Protein AF-A0A0F9EEP3-F1 (afdb_monomer_lite)

Secondary structure (DSSP, 8-state):
--HHHHHHHHHHHHHHHHSSEE-HHHHHHHHHHHT----HHHHHHHHTTTTEEGGGS-HHHHHHHHHHHHHTTGGGT---HHHHHHHHHTTSS------TTHHHHTT--

Organism: NCBI:txid412755

pLDDT: mean 80.34, std 18.1, range [34.03, 97.19]

Radius of gyration: 13.5 Å; chains: 1; bounding box: 30×32×35 Å

Structure (mmCIF, N/CA/C/O backbone):
data_AF-A0A0F9EEP3-F1
#
_entry.id   AF-A0A0F9EEP3-F1
#
loop_
_atom_site.group_PDB
_atom_site.id
_atom_site.type_symbol
_atom_site.label_atom_id
_atom_site.label_alt_id
_atom_site.label_comp_id
_atom_site.label_asym_id
_atom_site.label_entity_id
_atom_site.label_seq_id
_atom_site.pdbx_PDB_ins_code
_atom_site.Cartn_x
_atom_site.Cartn_y
_atom_site.Cartn_z
_atom_site.occupancy
_atom_site.B_iso_or_equiv
_atom_site.auth_seq_id
_atom_site.auth_comp_id
_atom_site.auth_asym_id
_atom_site.auth_atom_id
_atom_site.pdbx_PDB_model_num
ATOM 1 N N . MET A 1 1 ? -9.752 0.072 15.764 1.00 76.44 1 MET A N 1
ATOM 2 C CA . MET A 1 1 ? -8.517 -0.690 15.511 1.00 76.44 1 MET A CA 1
ATOM 3 C C . MET A 1 1 ? -7.552 -0.392 16.643 1.00 76.44 1 MET A C 1
ATOM 5 O O . MET A 1 1 ? -7.419 0.780 16.989 1.00 76.44 1 MET A O 1
ATOM 9 N N . ASP A 1 2 ? -6.963 -1.410 17.264 1.00 86.31 2 ASP A N 1
ATOM 10 C CA . ASP A 1 2 ? -5.991 -1.194 18.340 1.00 86.31 2 ASP A CA 1
ATOM 11 C C . ASP A 1 2 ? -4.587 -0.855 17.787 1.00 86.31 2 ASP A C 1
ATOM 13 O O . ASP A 1 2 ? -4.398 -0.610 16.592 1.00 86.31 2 ASP A O 1
ATOM 17 N N . GLU A 1 3 ? -3.591 -0.716 18.661 1.00 85.94 3 GLU A N 1
ATOM 18 C CA . GLU A 1 3 ? -2.214 -0.429 18.239 1.00 85.94 3 GLU A CA 1
ATOM 19 C C . GLU A 1 3 ? -1.553 -1.605 17.502 1.00 85.94 3 GLU A C 1
ATOM 21 O O . GLU A 1 3 ? -0.759 -1.386 16.585 1.00 85.94 3 GLU A O 1
ATOM 26 N N . ILE A 1 4 ? -1.891 -2.844 17.858 1.00 89.56 4 ILE A N 1
ATOM 27 C CA . ILE A 1 4 ? -1.292 -4.040 17.262 1.00 89.56 4 ILE A CA 1
ATOM 28 C C . ILE A 1 4 ? -1.796 -4.224 15.839 1.00 89.56 4 ILE A C 1
ATOM 30 O O . ILE A 1 4 ? -0.979 -4.360 14.929 1.00 89.56 4 ILE A O 1
ATOM 34 N N . ASP A 1 5 ? -3.106 -4.142 15.625 1.00 87.44 5 ASP A N 1
ATOM 35 C CA . ASP A 1 5 ? -3.710 -4.199 14.295 1.00 87.44 5 ASP A CA 1
ATOM 36 C C . ASP A 1 5 ? -3.094 -3.148 13.360 1.00 87.44 5 ASP A C 1
ATOM 38 O O . ASP A 1 5 ? -2.790 -3.438 12.198 1.00 87.44 5 ASP A O 1
ATOM 42 N N . ARG A 1 6 ? -2.830 -1.940 13.891 1.00 85.50 6 ARG A N 1
ATOM 43 C CA . ARG A 1 6 ? -2.170 -0.868 13.138 1.00 85.50 6 ARG A CA 1
ATOM 44 C C . ARG A 1 6 ? -0.785 -1.266 12.649 1.00 85.50 6 ARG A C 1
ATOM 46 O O . ARG A 1 6 ? -0.491 -1.170 11.457 1.00 85.50 6 ARG A O 1
ATOM 53 N N . ARG A 1 7 ? 0.044 -1.764 13.565 1.00 87.50 7 ARG A N 1
ATOM 54 C CA . ARG A 1 7 ? 1.417 -2.195 13.275 1.00 87.50 7 ARG A CA 1
ATOM 55 C C . ARG A 1 7 ? 1.464 -3.416 12.361 1.00 87.50 7 ARG A C 1
ATOM 57 O O . ARG A 1 7 ? 2.372 -3.518 11.536 1.00 87.50 7 ARG A O 1
ATOM 64 N N . VAL A 1 8 ? 0.501 -4.331 12.485 1.00 91.25 8 VAL A N 1
ATOM 65 C CA . VAL A 1 8 ? 0.374 -5.510 11.617 1.00 91.25 8 VAL A CA 1
ATOM 66 C C . VAL A 1 8 ? 0.083 -5.082 10.183 1.00 91.25 8 VAL A C 1
ATOM 68 O O . VAL A 1 8 ? 0.805 -5.491 9.275 1.00 91.25 8 VAL A O 1
ATOM 71 N N . ALA A 1 9 ? -0.912 -4.221 9.972 1.00 89.88 9 ALA A N 1
ATOM 72 C CA . ALA A 1 9 ? -1.252 -3.732 8.639 1.00 89.88 9 ALA A CA 1
ATOM 73 C C . ALA A 1 9 ? -0.109 -2.923 8.005 1.00 89.88 9 ALA A C 1
ATOM 75 O O . ALA A 1 9 ? 0.251 -3.172 6.856 1.00 89.88 9 ALA A O 1
ATOM 76 N N . GLN A 1 10 ? 0.528 -2.030 8.767 1.00 88.19 10 GLN A N 1
ATOM 77 C CA . GLN A 1 10 ? 1.722 -1.294 8.337 1.00 88.19 10 GLN A CA 1
ATOM 78 C C . GLN A 1 10 ? 2.865 -2.222 7.905 1.00 88.19 10 GLN A C 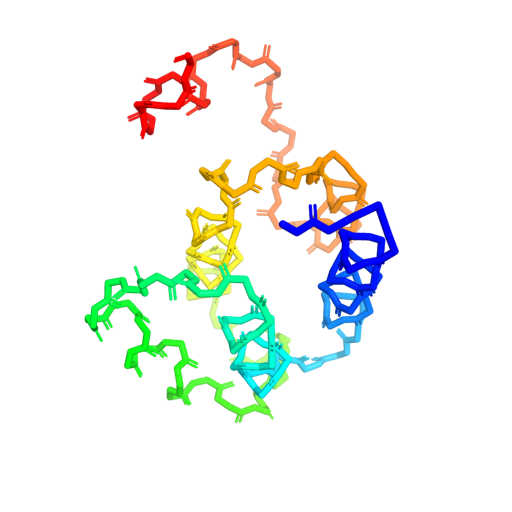1
ATOM 80 O O . GLN A 1 10 ? 3.466 -2.035 6.847 1.00 88.19 10 GLN A O 1
ATOM 85 N N . THR A 1 11 ? 3.150 -3.248 8.711 1.00 91.19 11 THR A N 1
ATOM 86 C CA . THR A 1 11 ? 4.194 -4.240 8.418 1.00 91.19 11 THR A CA 1
ATOM 87 C C . THR A 1 11 ? 3.862 -5.030 7.155 1.00 91.19 11 THR A C 1
ATOM 89 O O . THR A 1 11 ? 4.732 -5.232 6.311 1.00 91.19 11 THR A O 1
ATOM 92 N N . ALA A 1 12 ? 2.601 -5.435 6.992 1.00 93.44 12 ALA A N 1
ATOM 93 C CA . ALA A 1 12 ? 2.142 -6.179 5.826 1.00 93.44 12 ALA A CA 1
ATOM 94 C C . ALA A 1 12 ? 2.200 -5.340 4.535 1.00 93.44 12 ALA A C 1
ATOM 96 O O . ALA A 1 12 ? 2.647 -5.843 3.504 1.00 93.44 12 ALA A O 1
ATOM 97 N N . LEU A 1 13 ? 1.808 -4.060 4.587 1.00 91.00 13 LEU A N 1
ATOM 98 C CA . LEU A 1 13 ? 1.940 -3.133 3.454 1.00 91.00 13 LEU A CA 1
ATOM 99 C C . LEU A 1 13 ? 3.401 -2.915 3.077 1.00 91.00 13 LEU A C 1
ATOM 101 O O . LEU A 1 13 ? 3.744 -2.984 1.897 1.00 91.00 13 LEU A O 1
ATOM 105 N N . LYS A 1 14 ? 4.262 -2.688 4.074 1.00 89.81 14 LYS A N 1
ATOM 106 C CA . LYS A 1 14 ? 5.697 -2.520 3.859 1.00 89.81 14 LYS A CA 1
ATOM 107 C C . LYS A 1 14 ? 6.305 -3.749 3.174 1.00 89.81 14 LYS A C 1
ATOM 109 O O . LYS A 1 14 ? 6.909 -3.598 2.119 1.00 89.81 14 LYS A O 1
ATOM 114 N N . ASP A 1 15 ? 6.078 -4.951 3.706 1.00 92.50 15 ASP A N 1
ATOM 115 C CA . ASP A 1 15 ? 6.572 -6.208 3.117 1.00 92.50 15 ASP A CA 1
ATOM 116 C C . ASP A 1 15 ? 6.046 -6.422 1.686 1.00 92.50 15 ASP A C 1
ATOM 118 O O . ASP A 1 15 ? 6.811 -6.774 0.788 1.00 92.50 15 ASP A O 1
ATOM 122 N N . MET A 1 16 ? 4.760 -6.151 1.432 1.00 93.62 16 MET A N 1
ATOM 123 C CA . MET A 1 16 ? 4.186 -6.237 0.084 1.00 93.62 16 MET A CA 1
ATOM 124 C C . MET A 1 16 ? 4.910 -5.316 -0.903 1.00 93.62 16 MET A C 1
ATOM 126 O O . MET A 1 16 ? 5.199 -5.726 -2.029 1.00 93.62 16 MET A O 1
ATOM 130 N N . PHE A 1 17 ? 5.200 -4.082 -0.494 1.00 90.69 17 PHE A N 1
ATOM 131 C CA . PHE A 1 17 ? 5.906 -3.140 -1.346 1.00 90.69 17 PHE A CA 1
ATOM 132 C C . PHE A 1 17 ? 7.390 -3.453 -1.475 1.00 90.69 17 PHE A C 1
ATOM 134 O O . PHE A 1 17 ? 7.929 -3.220 -2.544 1.00 90.69 17 PHE A O 1
ATOM 141 N N . GLU A 1 18 ? 8.061 -4.009 -0.469 1.00 89.38 18 GLU A N 1
ATOM 142 C CA . GLU A 1 18 ? 9.477 -4.394 -0.567 1.00 89.38 18 GLU A CA 1
ATOM 143 C C . GLU A 1 18 ? 9.688 -5.580 -1.518 1.00 89.38 18 GLU A C 1
ATOM 145 O O . GLU A 1 18 ? 10.656 -5.598 -2.291 1.00 89.38 18 GLU A O 1
ATOM 150 N N . ARG A 1 19 ? 8.744 -6.530 -1.527 1.00 92.00 19 ARG A N 1
ATOM 151 C CA . ARG A 1 19 ? 8.763 -7.713 -2.395 1.00 92.00 19 ARG A CA 1
ATOM 152 C C . ARG A 1 19 ? 8.747 -7.374 -3.884 1.00 92.00 19 ARG A C 1
ATOM 154 O O . ARG A 1 19 ? 8.534 -6.246 -4.319 1.00 92.00 19 ARG A O 1
ATOM 161 N N . SER A 1 20 ? 8.994 -8.398 -4.696 1.00 92.94 20 SER A N 1
ATOM 162 C CA . SER A 1 20 ? 9.061 -8.295 -6.156 1.00 92.94 20 SER A CA 1
ATOM 163 C C . SER A 1 20 ? 7.699 -8.234 -6.854 1.00 92.94 20 SER A C 1
ATOM 165 O O . SER A 1 20 ? 7.650 -7.822 -8.010 1.00 92.94 20 SER A O 1
ATOM 167 N N . HIS A 1 21 ? 6.609 -8.607 -6.176 1.00 94.69 21 HIS A N 1
ATOM 168 C CA . HIS A 1 21 ? 5.267 -8.690 -6.756 1.00 94.69 21 HIS A CA 1
ATOM 169 C C . HIS A 1 21 ? 4.255 -7.891 -5.940 1.00 94.69 21 HIS A C 1
ATOM 171 O O . HIS A 1 21 ? 4.309 -7.891 -4.710 1.00 94.69 21 HIS A O 1
ATOM 177 N N . PHE A 1 22 ? 3.291 -7.287 -6.630 1.00 95.38 22 PHE A N 1
ATOM 178 C CA . PHE A 1 22 ? 2.095 -6.749 -6.000 1.00 95.38 22 PHE A CA 1
ATOM 179 C C . PHE A 1 22 ? 1.162 -7.882 -5.579 1.00 95.38 22 PHE A C 1
ATOM 181 O O . PHE A 1 22 ? 0.896 -8.797 -6.359 1.00 95.38 22 PHE A O 1
ATOM 188 N N . ASN A 1 23 ? 0.625 -7.817 -4.360 1.00 94.75 23 ASN A N 1
ATOM 189 C CA . ASN A 1 23 ? -0.287 -8.833 -3.853 1.00 94.75 23 ASN A CA 1
ATOM 190 C C . ASN A 1 23 ? -1.539 -8.208 -3.229 1.00 94.75 23 ASN A C 1
ATOM 192 O O . ASN A 1 23 ? -1.564 -7.888 -2.042 1.00 94.75 23 ASN A O 1
ATOM 196 N N . ILE A 1 24 ? -2.612 -8.119 -4.020 1.00 95.94 24 ILE A N 1
ATOM 197 C CA . ILE A 1 24 ? -3.923 -7.642 -3.557 1.00 95.94 24 ILE A CA 1
ATOM 198 C C . ILE A 1 24 ? -4.451 -8.416 -2.337 1.00 95.94 24 ILE A C 1
ATOM 200 O O . ILE A 1 24 ? -5.150 -7.830 -1.519 1.00 95.94 24 ILE A O 1
ATOM 204 N N . CYS A 1 25 ? -4.068 -9.682 -2.122 1.00 96.88 25 CYS A N 1
ATOM 205 C CA . CYS A 1 25 ? -4.530 -10.422 -0.944 1.00 96.88 25 CYS A CA 1
ATOM 206 C C . CYS A 1 25 ? -4.045 -9.800 0.373 1.00 96.88 25 CYS A C 1
ATOM 208 O O . CYS A 1 25 ? -4.722 -9.937 1.391 1.00 96.88 25 CYS A O 1
ATOM 210 N N . THR A 1 26 ? -2.908 -9.094 0.370 1.00 96.06 26 THR A N 1
ATOM 211 C CA . THR A 1 26 ? -2.474 -8.301 1.528 1.00 96.06 26 THR A CA 1
ATOM 212 C C . THR A 1 26 ? -3.464 -7.171 1.803 1.00 96.06 26 THR A C 1
ATOM 214 O O . THR A 1 26 ? -3.896 -6.992 2.941 1.00 96.06 26 THR A O 1
ATOM 217 N N . ILE A 1 27 ? -3.883 -6.455 0.757 1.00 94.94 27 ILE A N 1
ATOM 218 C CA . ILE A 1 27 ? -4.890 -5.393 0.851 1.00 94.94 27 ILE A CA 1
ATOM 219 C C . ILE A 1 27 ? -6.229 -5.959 1.333 1.00 94.94 27 ILE A C 1
ATOM 221 O O . ILE A 1 27 ? -6.817 -5.393 2.248 1.00 94.94 27 ILE A O 1
ATOM 225 N N . ASP A 1 28 ? -6.676 -7.099 0.798 1.00 95.62 28 ASP A N 1
ATOM 226 C CA . ASP A 1 28 ? -7.928 -7.748 1.211 1.00 95.62 28 ASP A CA 1
ATOM 227 C C . ASP A 1 28 ? -7.952 -8.044 2.713 1.00 95.62 28 ASP A C 1
ATOM 229 O O . ASP A 1 28 ? -8.963 -7.830 3.385 1.00 95.62 28 ASP A O 1
ATOM 233 N N . LYS A 1 29 ? -6.828 -8.517 3.263 1.00 95.56 29 LYS A N 1
ATOM 234 C CA . LYS A 1 29 ? -6.713 -8.806 4.696 1.00 95.56 29 LYS A CA 1
ATOM 235 C C . LYS A 1 29 ? -6.762 -7.544 5.541 1.00 95.56 29 LYS A C 1
ATOM 237 O O . LYS A 1 29 ? -7.457 -7.527 6.553 1.00 95.56 29 LYS A O 1
ATOM 242 N N . ILE A 1 30 ? -6.098 -6.480 5.106 1.00 93.00 30 ILE A N 1
ATOM 243 C CA . ILE A 1 30 ? -6.123 -5.204 5.822 1.00 93.00 30 ILE A CA 1
ATOM 244 C C . ILE A 1 30 ? -7.513 -4.566 5.740 1.00 93.00 30 ILE A C 1
ATOM 246 O O . ILE A 1 30 ? -8.010 -4.075 6.750 1.00 93.00 30 ILE A O 1
ATOM 250 N N . ILE A 1 31 ? -8.189 -4.626 4.590 1.00 92.50 31 ILE A N 1
ATOM 251 C CA . ILE A 1 31 ? -9.589 -4.202 4.438 1.00 92.50 31 ILE A CA 1
ATOM 252 C C . ILE A 1 31 ? -10.482 -4.950 5.438 1.00 92.50 31 ILE A C 1
ATOM 254 O O . ILE A 1 31 ? -11.248 -4.319 6.163 1.00 92.50 31 ILE A O 1
ATOM 258 N N . GLN A 1 32 ? -10.347 -6.278 5.531 1.00 92.00 32 GLN A N 1
ATOM 259 C CA . GLN A 1 32 ? -11.113 -7.101 6.477 1.00 92.00 32 GLN A CA 1
ATOM 260 C C . GLN A 1 32 ? -10.858 -6.709 7.938 1.00 92.00 32 GLN A C 1
ATOM 262 O O . GLN A 1 32 ? -11.799 -6.662 8.725 1.00 92.00 32 GLN A O 1
ATOM 267 N N . MET A 1 33 ? -9.606 -6.415 8.298 1.00 90.38 33 MET A N 1
ATOM 268 C CA . MET A 1 33 ? -9.232 -6.000 9.656 1.00 90.38 33 MET A CA 1
ATOM 269 C C . MET A 1 33 ? -9.715 -4.585 10.000 1.00 90.38 33 MET A C 1
ATOM 271 O O . MET A 1 33 ? -10.145 -4.325 11.119 1.00 90.38 33 MET A O 1
ATOM 275 N N . THR A 1 34 ? -9.628 -3.659 9.046 1.00 85.12 34 THR A N 1
ATOM 276 C CA . THR A 1 34 ? -9.905 -2.230 9.266 1.00 85.12 34 THR A CA 1
ATOM 277 C C . THR A 1 34 ? -11.370 -1.864 9.074 1.00 85.12 34 THR A C 1
ATOM 279 O O . THR A 1 34 ? -11.807 -0.830 9.574 1.00 85.12 34 THR A O 1
ATOM 282 N N . GLY A 1 35 ? -12.127 -2.678 8.334 1.00 86.44 35 GLY A N 1
ATOM 283 C CA . GLY A 1 35 ? -13.462 -2.318 7.863 1.00 86.44 35 GLY A CA 1
ATOM 284 C C . GLY A 1 35 ? -13.453 -1.202 6.812 1.00 86.44 35 GLY A C 1
ATOM 285 O O . GLY A 1 35 ? -14.499 -0.601 6.570 1.00 86.44 35 GLY A O 1
ATOM 286 N N . CYS A 1 36 ? -12.297 -0.899 6.204 1.00 85.44 36 CYS A N 1
ATOM 287 C CA . CYS A 1 36 ? -12.200 0.087 5.131 1.00 85.44 36 CYS A CA 1
ATOM 288 C C . CYS A 1 36 ? -13.096 -0.321 3.952 1.00 85.44 36 CYS A C 1
ATOM 290 O O . CYS A 1 36 ? -13.124 -1.483 3.551 1.00 85.44 36 CYS A O 1
ATOM 292 N N . ILE A 1 37 ? -13.830 0.634 3.385 1.00 87.00 37 ILE A N 1
ATOM 293 C CA . ILE A 1 37 ? -14.670 0.401 2.211 1.00 87.00 37 ILE A CA 1
ATOM 294 C C . ILE A 1 37 ? -13.933 0.982 1.001 1.00 87.00 37 ILE A C 1
ATOM 296 O O . ILE A 1 37 ? -13.900 2.206 0.855 1.00 87.00 37 ILE A O 1
ATOM 300 N N . PRO A 1 38 ? -13.323 0.147 0.139 1.00 88.56 38 PRO A N 1
ATOM 301 C CA . PRO A 1 38 ? -12.621 0.645 -1.031 1.00 88.56 38 PRO A CA 1
ATOM 302 C C . PRO A 1 38 ? -13.595 1.215 -2.067 1.00 88.56 38 PRO A C 1
ATOM 304 O O . PRO A 1 38 ? -14.718 0.726 -2.225 1.00 88.56 38 PRO A O 1
ATOM 307 N N . ASP A 1 39 ? -13.121 2.169 -2.871 1.00 91.44 39 ASP A N 1
ATOM 308 C CA . ASP A 1 39 ? -13.780 2.459 -4.142 1.00 91.44 39 ASP A CA 1
ATOM 309 C C . ASP A 1 39 ? -13.774 1.203 -5.028 1.00 91.44 39 ASP A C 1
ATOM 311 O O . ASP A 1 39 ? -12.731 0.593 -5.283 1.00 91.44 39 ASP A O 1
ATOM 315 N N . LYS A 1 40 ? -14.955 0.822 -5.523 1.00 91.94 40 LYS A N 1
ATOM 316 C CA . LYS A 1 40 ? -15.151 -0.430 -6.263 1.00 91.94 40 LYS A CA 1
ATOM 317 C C . LYS A 1 40 ? -14.347 -0.464 -7.561 1.00 91.94 40 LYS A C 1
ATOM 319 O O . LYS A 1 40 ? -13.857 -1.524 -7.949 1.00 91.94 40 LYS A O 1
ATOM 324 N N . GLN A 1 41 ? -14.230 0.666 -8.256 1.00 94.44 41 GLN A N 1
ATOM 325 C CA . GLN A 1 41 ? -13.546 0.709 -9.545 1.00 94.44 41 GLN A CA 1
ATOM 326 C C . GLN A 1 41 ? -12.036 0.543 -9.364 1.00 94.44 41 GLN A C 1
ATOM 328 O O . GLN A 1 41 ? -11.418 -0.276 -10.047 1.00 94.44 41 GLN A O 1
ATOM 333 N N . ASN A 1 42 ? -11.454 1.280 -8.423 1.00 92.94 42 ASN A N 1
ATOM 334 C CA . ASN A 1 42 ? -10.042 1.183 -8.084 1.00 92.94 42 ASN A CA 1
ATOM 335 C C . ASN A 1 42 ? -9.691 -0.188 -7.507 1.00 92.94 42 ASN A C 1
ATOM 337 O O . ASN A 1 42 ? -8.710 -0.787 -7.941 1.00 92.94 42 ASN A O 1
ATOM 341 N N . TYR A 1 43 ? -10.529 -0.738 -6.625 1.00 94.31 43 TYR A N 1
ATOM 342 C CA . TYR A 1 43 ? -10.339 -2.089 -6.104 1.00 94.31 43 TYR A CA 1
ATOM 343 C C . TYR A 1 43 ? -10.319 -3.145 -7.211 1.00 94.31 43 TYR A C 1
ATOM 345 O O . TYR A 1 43 ? -9.408 -3.966 -7.255 1.00 94.31 43 TYR A O 1
ATOM 353 N N . ASN A 1 44 ? -11.267 -3.101 -8.151 1.00 96.00 44 ASN A N 1
ATOM 354 C CA . ASN A 1 44 ? -11.301 -4.051 -9.266 1.00 96.00 44 ASN A CA 1
ATOM 355 C C . ASN A 1 44 ? -10.040 -3.967 -10.137 1.00 96.00 44 ASN A C 1
ATOM 357 O O . ASN A 1 44 ? -9.517 -4.993 -10.569 1.00 96.00 44 ASN A O 1
ATOM 361 N N . ARG A 1 45 ? -9.536 -2.752 -10.384 1.00 97.19 45 ARG A N 1
ATOM 362 C CA . ARG A 1 45 ? -8.284 -2.548 -11.125 1.00 97.19 45 ARG A CA 1
ATOM 363 C C . ARG A 1 45 ? -7.079 -3.101 -10.361 1.00 97.19 45 ARG A C 1
ATOM 365 O O . ARG A 1 45 ? -6.268 -3.793 -10.961 1.00 97.19 45 ARG A O 1
ATOM 372 N N . LEU A 1 46 ? -6.982 -2.853 -9.052 1.00 96.31 46 LEU A N 1
ATOM 373 C CA . LEU A 1 46 ? -5.922 -3.431 -8.220 1.00 96.31 46 LEU A CA 1
ATOM 374 C C . LEU A 1 46 ? -6.025 -4.965 -8.182 1.00 96.31 46 LEU A C 1
ATOM 376 O O . LEU A 1 46 ? -5.021 -5.657 -8.301 1.00 96.31 46 LEU A O 1
ATOM 380 N N . SER A 1 47 ? -7.235 -5.515 -8.086 1.00 96.25 47 SER A N 1
ATOM 381 C CA . SER A 1 47 ? -7.474 -6.962 -8.102 1.00 96.25 47 SER A CA 1
ATOM 382 C C . SER A 1 47 ? -6.966 -7.627 -9.386 1.00 96.25 47 SER A C 1
ATOM 384 O O . SER A 1 47 ? -6.378 -8.706 -9.330 1.00 96.25 47 SER A O 1
ATOM 386 N N . ALA A 1 48 ? -7.078 -6.947 -10.531 1.00 96.75 48 ALA A N 1
ATOM 387 C CA . ALA A 1 48 ? -6.520 -7.424 -11.797 1.00 96.75 48 ALA A CA 1
ATOM 388 C C . ALA A 1 48 ? -4.980 -7.511 -11.805 1.00 96.75 48 ALA A C 1
ATOM 390 O O . ALA A 1 48 ? -4.415 -8.216 -12.637 1.00 96.75 48 ALA A O 1
ATOM 391 N N . LEU A 1 49 ? -4.297 -6.837 -10.874 1.00 96.38 49 LEU A N 1
ATOM 392 C CA . LEU A 1 49 ? -2.842 -6.885 -10.707 1.00 96.38 49 LEU A CA 1
ATOM 393 C C . LEU A 1 49 ? -2.386 -7.986 -9.730 1.00 96.38 49 LEU A C 1
ATOM 395 O O . LEU A 1 49 ? -1.235 -7.979 -9.290 1.00 96.38 49 LEU A O 1
ATOM 399 N N . HIS A 1 50 ? -3.261 -8.933 -9.371 1.00 95.75 50 HIS A N 1
ATOM 400 C CA . HIS A 1 50 ? -2.943 -10.012 -8.435 1.00 95.75 50 HIS A CA 1
ATOM 401 C C . HIS A 1 50 ? -1.653 -10.759 -8.814 1.00 95.75 50 HIS A C 1
ATOM 403 O O . HIS A 1 50 ? -1.568 -11.395 -9.863 1.00 95.75 50 HIS A O 1
ATOM 409 N N . CYS A 1 51 ? -0.671 -10.723 -7.909 1.00 94.81 51 CYS A N 1
ATOM 410 C CA . CYS A 1 51 ? 0.605 -11.425 -8.031 1.00 94.81 51 CYS A CA 1
ATOM 411 C C . CYS A 1 51 ? 1.414 -11.037 -9.284 1.00 94.81 51 CYS A C 1
ATOM 413 O O . CYS A 1 51 ? 2.161 -11.848 -9.829 1.00 94.81 51 CYS A O 1
ATOM 415 N N . ILE A 1 52 ? 1.287 -9.794 -9.755 1.00 96.19 52 ILE A N 1
ATOM 416 C CA . ILE A 1 52 ? 2.075 -9.285 -10.882 1.00 96.19 52 ILE A CA 1
ATOM 417 C C . ILE A 1 52 ? 3.401 -8.711 -10.382 1.00 96.19 52 ILE A C 1
ATOM 419 O O . ILE A 1 52 ? 3.450 -7.962 -9.405 1.00 96.19 52 ILE A O 1
ATOM 423 N N . HIS A 1 53 ? 4.493 -9.055 -11.066 1.00 95.56 53 HIS A N 1
ATOM 424 C CA . HIS A 1 53 ? 5.823 -8.552 -10.744 1.00 95.56 53 HIS A CA 1
ATOM 425 C C . HIS A 1 53 ? 5.897 -7.039 -11.005 1.00 95.56 53 HIS A C 1
ATOM 427 O O . HIS A 1 53 ? 5.485 -6.560 -12.058 1.00 95.56 53 HIS A O 1
ATOM 433 N N . TRP A 1 54 ? 6.492 -6.258 -10.102 1.00 92.44 54 TRP A N 1
ATOM 434 C CA . TRP A 1 54 ? 6.568 -4.801 -10.265 1.00 92.44 54 TRP A CA 1
ATOM 435 C C . TRP A 1 54 ? 7.234 -4.400 -11.585 1.00 92.44 54 TRP A C 1
ATOM 437 O O . TRP A 1 54 ? 6.684 -3.604 -12.337 1.00 92.44 54 TRP A O 1
ATOM 447 N N . ASN A 1 55 ? 8.371 -5.019 -11.914 1.00 92.00 55 ASN A N 1
ATOM 448 C CA . ASN A 1 55 ? 9.102 -4.792 -13.168 1.00 92.00 55 ASN A CA 1
ATOM 449 C C . ASN A 1 55 ? 8.318 -5.080 -14.459 1.00 92.00 55 ASN A C 1
ATOM 451 O O . ASN A 1 55 ? 8.717 -4.560 -15.496 1.00 92.00 55 ASN A O 1
ATOM 455 N N . THR A 1 56 ? 7.243 -5.877 -14.426 1.00 95.12 56 THR A N 1
ATOM 456 C CA . THR A 1 56 ? 6.412 -6.120 -15.619 1.00 95.12 56 THR A CA 1
ATOM 457 C C . THR A 1 56 ? 5.328 -5.063 -15.802 1.00 95.12 56 THR A C 1
ATOM 459 O O . THR A 1 56 ? 4.723 -4.999 -16.864 1.00 95.12 56 THR A O 1
ATOM 462 N N . MET A 1 57 ? 5.066 -4.240 -14.782 1.00 94.12 57 MET A N 1
ATOM 463 C CA . MET A 1 57 ? 4.139 -3.116 -14.886 1.00 94.12 57 MET A CA 1
ATOM 464 C C . MET A 1 57 ? 4.816 -1.935 -15.581 1.00 94.12 57 MET A C 1
ATOM 466 O O . MET A 1 57 ? 5.948 -1.575 -15.225 1.00 94.12 57 MET A O 1
ATOM 470 N N . GLU A 1 58 ? 4.096 -1.304 -16.510 1.00 94.94 58 GLU A N 1
ATOM 471 C CA . GLU A 1 58 ? 4.453 0.006 -17.061 1.00 94.94 58 GLU A CA 1
ATOM 472 C C . GLU A 1 58 ? 4.584 1.045 -15.931 1.00 94.94 58 GLU A C 1
ATOM 474 O O . GLU A 1 58 ? 3.994 0.891 -14.856 1.00 94.94 58 GLU A O 1
ATOM 479 N N . LYS A 1 59 ? 5.425 2.072 -16.132 1.00 89.56 59 LYS A N 1
ATOM 480 C CA . LYS A 1 59 ? 5.796 3.034 -15.073 1.00 89.56 59 LYS A CA 1
ATOM 481 C C . LYS A 1 59 ? 4.562 3.708 -14.464 1.00 89.56 59 LYS A C 1
ATOM 483 O O . LYS A 1 59 ? 4.487 3.843 -13.246 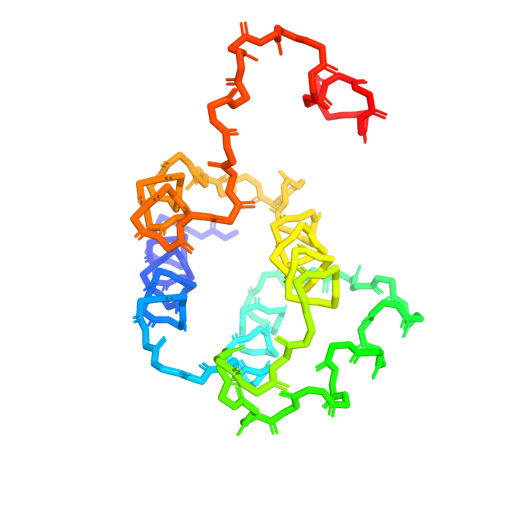1.00 89.56 59 LYS A O 1
ATOM 488 N N . ASP A 1 60 ? 3.607 4.090 -15.301 1.00 91.38 60 ASP A N 1
ATOM 489 C CA . ASP A 1 60 ? 2.356 4.744 -14.922 1.00 91.38 60 ASP A CA 1
ATOM 490 C C . ASP A 1 60 ? 1.398 3.803 -14.174 1.00 91.38 60 ASP A C 1
ATOM 492 O O . ASP A 1 60 ? 0.894 4.173 -13.117 1.00 91.38 60 ASP A O 1
ATOM 496 N N . VAL A 1 61 ? 1.204 2.564 -14.644 1.00 94.00 61 VAL A N 1
ATOM 497 C CA . VAL A 1 61 ? 0.390 1.541 -13.958 1.00 94.00 61 VAL A CA 1
ATOM 498 C C . VAL A 1 61 ? 0.966 1.241 -12.584 1.00 94.00 61 VAL A C 1
ATOM 500 O O . VAL A 1 61 ? 0.236 1.146 -11.597 1.00 94.00 61 VAL A O 1
ATOM 503 N N . ARG A 1 62 ? 2.291 1.110 -12.519 1.00 93.38 62 ARG A N 1
ATOM 504 C CA . ARG A 1 62 ? 3.011 0.885 -11.275 1.00 93.38 62 ARG A CA 1
ATOM 505 C C . ARG A 1 62 ? 2.766 2.042 -10.313 1.00 93.38 62 ARG A C 1
ATOM 507 O O . ARG A 1 62 ? 2.289 1.801 -9.210 1.00 93.38 62 ARG A O 1
ATOM 514 N N . GLN A 1 63 ? 3.032 3.276 -10.738 1.00 89.00 63 GLN A N 1
ATOM 515 C CA . GLN A 1 63 ? 2.817 4.474 -9.926 1.00 89.00 63 GLN A CA 1
ATOM 516 C C . GLN A 1 63 ? 1.365 4.582 -9.435 1.00 89.00 63 GLN A C 1
ATOM 518 O O . GLN A 1 63 ? 1.135 4.709 -8.233 1.00 89.00 63 GLN A O 1
ATOM 523 N N . TRP A 1 64 ? 0.390 4.423 -10.333 1.00 93.75 64 TRP A N 1
ATOM 524 C CA . TRP A 1 64 ? -1.033 4.422 -9.993 1.00 93.75 64 TRP A CA 1
ATOM 525 C C . TRP A 1 64 ? -1.382 3.343 -8.956 1.00 93.75 64 TRP A C 1
ATOM 527 O O . TRP A 1 64 ? -2.145 3.608 -8.026 1.00 93.75 64 TRP A O 1
ATOM 537 N N . CYS A 1 65 ? -0.816 2.137 -9.075 1.00 93.75 65 CYS A N 1
ATOM 538 C CA . CYS A 1 65 ? -1.030 1.043 -8.126 1.00 93.75 65 CYS A CA 1
ATOM 539 C C . CYS A 1 65 ? -0.543 1.413 -6.716 1.00 93.75 65 CYS A C 1
ATOM 541 O O . CYS A 1 65 ? -1.241 1.144 -5.734 1.00 93.75 65 CYS A O 1
ATOM 543 N N . PHE A 1 66 ? 0.631 2.044 -6.611 1.00 90.19 66 PHE A N 1
ATOM 544 C CA . PHE A 1 66 ? 1.169 2.529 -5.339 1.00 90.19 66 PHE A CA 1
ATOM 545 C C . PHE A 1 66 ? 0.274 3.614 -4.740 1.00 90.19 66 PHE A C 1
ATOM 547 O O . PHE A 1 66 ? -0.229 3.437 -3.633 1.00 90.19 66 PHE A O 1
ATOM 554 N N . GLU A 1 67 ? 0.008 4.685 -5.488 1.00 87.19 67 GLU A N 1
ATOM 555 C CA . GLU A 1 67 ? -0.816 5.812 -5.032 1.00 87.19 67 GLU A CA 1
ATOM 556 C C . GLU A 1 67 ? -2.211 5.355 -4.595 1.00 87.19 67 GLU A C 1
ATOM 558 O O . GLU A 1 67 ? -2.682 5.705 -3.516 1.00 87.19 67 GLU A O 1
ATOM 563 N N . THR A 1 68 ? -2.856 4.500 -5.389 1.00 91.38 68 THR A N 1
ATOM 564 C CA . THR A 1 68 ? -4.193 3.978 -5.080 1.00 91.38 68 THR A CA 1
ATOM 565 C C . THR A 1 68 ? -4.189 3.124 -3.815 1.00 91.38 68 THR A C 1
ATOM 567 O O . THR A 1 68 ? -5.124 3.204 -3.021 1.00 91.38 68 THR A O 1
ATOM 570 N N . THR A 1 69 ? -3.138 2.329 -3.599 1.00 91.06 69 THR A N 1
ATOM 571 C CA . THR A 1 69 ? -2.996 1.519 -2.381 1.00 91.06 69 THR A CA 1
ATOM 572 C C . THR A 1 69 ? -2.800 2.395 -1.144 1.00 91.06 69 THR A C 1
ATOM 574 O O . THR A 1 69 ? -3.406 2.123 -0.115 1.00 91.06 69 THR A O 1
ATOM 577 N N . ILE A 1 70 ? -1.989 3.451 -1.230 1.00 86.12 70 ILE A N 1
ATOM 578 C CA . ILE A 1 70 ? -1.777 4.401 -0.127 1.00 86.12 70 ILE A CA 1
ATOM 579 C C . ILE A 1 70 ? -3.073 5.156 0.186 1.00 86.12 70 ILE A C 1
ATOM 581 O O . ILE A 1 70 ? -3.528 5.157 1.329 1.00 86.12 70 ILE A O 1
ATOM 585 N N . ASN A 1 71 ? -3.732 5.700 -0.839 1.00 85.69 71 ASN A N 1
ATOM 586 C CA . ASN A 1 71 ? -4.974 6.466 -0.697 1.00 85.69 71 ASN A CA 1
ATOM 587 C C . ASN A 1 71 ? -6.126 5.639 -0.114 1.00 85.69 71 ASN A C 1
ATOM 589 O O . ASN A 1 71 ? -7.007 6.185 0.548 1.00 85.69 71 ASN A O 1
ATOM 593 N N . LEU A 1 72 ? -6.122 4.320 -0.328 1.00 87.12 72 LEU A N 1
ATOM 594 C CA . LEU A 1 72 ? -7.099 3.417 0.278 1.00 87.12 72 LEU A CA 1
ATOM 595 C C . LEU A 1 72 ? -7.051 3.445 1.817 1.00 87.12 72 LEU A C 1
ATOM 597 O O . LEU A 1 72 ? -8.047 3.171 2.485 1.00 87.12 72 LEU A O 1
ATOM 601 N N . PHE A 1 73 ? -5.889 3.769 2.374 1.00 84.00 73 PHE A N 1
ATOM 602 C CA . PHE A 1 73 ? -5.577 3.638 3.789 1.00 84.00 73 PHE A CA 1
ATOM 603 C C . PHE A 1 73 ? -5.311 4.979 4.486 1.00 84.00 73 PHE A C 1
ATOM 605 O O . PHE A 1 73 ? -5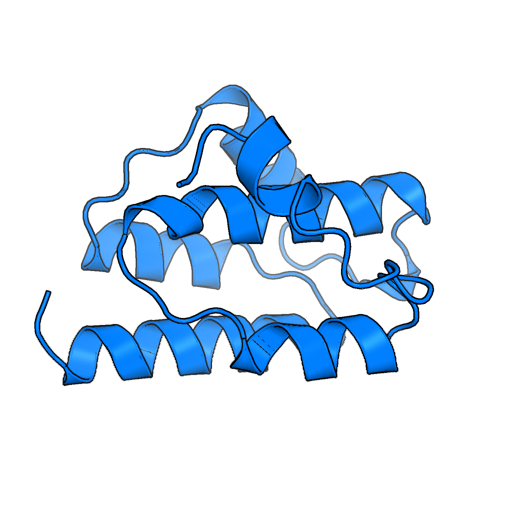.263 5.022 5.715 1.00 84.00 73 PHE A O 1
ATOM 612 N N . ASP A 1 74 ? -5.232 6.078 3.742 1.00 77.38 74 ASP A N 1
ATOM 613 C CA . ASP A 1 74 ? -4.878 7.404 4.261 1.00 77.38 74 ASP A CA 1
ATOM 614 C C . ASP A 1 74 ? -5.880 7.915 5.329 1.00 77.38 74 ASP A C 1
ATOM 616 O O . ASP A 1 74 ? -5.503 8.423 6.381 1.00 77.38 74 ASP A O 1
ATOM 620 N N . ASN A 1 75 ? -7.176 7.609 5.181 1.00 69.06 75 ASN A N 1
ATOM 621 C CA . ASN A 1 75 ? -8.212 7.974 6.167 1.00 69.06 75 ASN A CA 1
ATOM 622 C C . ASN A 1 75 ? -8.369 6.993 7.344 1.00 69.06 75 ASN A C 1
ATOM 624 O O . ASN A 1 75 ? -9.256 7.160 8.181 1.00 69.06 75 ASN A O 1
ATOM 628 N N . THR A 1 76 ? -7.552 5.941 7.415 1.00 70.19 76 THR A N 1
ATOM 629 C CA . THR A 1 76 ? -7.679 4.911 8.466 1.00 70.19 76 THR A CA 1
ATOM 630 C C . THR A 1 76 ? -6.731 5.136 9.650 1.00 70.19 76 THR A C 1
ATOM 632 O O . THR A 1 76 ? -6.727 4.352 10.602 1.00 70.19 76 THR A O 1
ATOM 635 N N . GLY A 1 77 ? -5.965 6.236 9.628 1.00 65.50 77 GLY A N 1
ATOM 636 C CA . GLY A 1 77 ? -5.028 6.605 10.691 1.00 65.50 77 GLY A CA 1
ATOM 637 C C . GLY A 1 77 ? -3.754 5.757 10.706 1.00 65.50 77 GLY A C 1
ATOM 638 O O . GLY A 1 77 ? -3.115 5.636 11.756 1.00 65.50 77 GLY A O 1
ATOM 639 N N . PHE A 1 78 ? -3.403 5.137 9.574 1.00 72.06 78 PHE A N 1
ATOM 640 C CA . PHE A 1 78 ? -2.085 4.539 9.395 1.00 72.06 78 PHE A CA 1
ATOM 641 C C . PHE A 1 78 ? -1.056 5.632 9.153 1.00 72.06 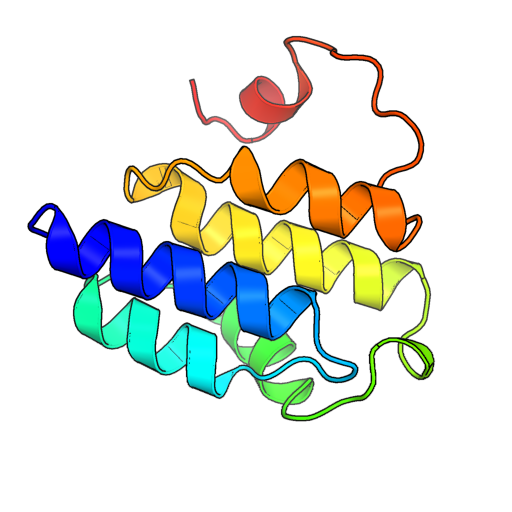78 PHE A C 1
ATOM 643 O O . PHE A 1 78 ? -1.223 6.469 8.273 1.00 72.06 78 PHE A O 1
ATOM 650 N N .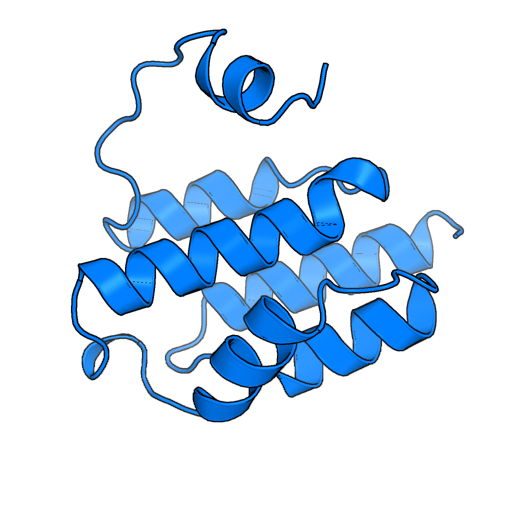 ASP A 1 79 ? 0.042 5.574 9.896 1.00 68.81 79 ASP A N 1
ATOM 651 C CA . ASP A 1 79 ? 1.234 6.322 9.532 1.00 68.81 79 ASP A CA 1
ATOM 652 C C . ASP A 1 79 ? 1.920 5.589 8.369 1.00 68.81 79 ASP A C 1
ATOM 654 O O . ASP A 1 79 ? 2.438 4.478 8.530 1.00 68.81 79 ASP A O 1
ATOM 658 N N . LEU A 1 80 ? 1.841 6.175 7.176 1.00 68.62 80 LEU A N 1
ATOM 659 C CA . LEU A 1 80 ? 2.425 5.628 5.953 1.00 68.62 80 LEU A CA 1
ATOM 660 C C . LEU A 1 80 ? 3.808 6.235 5.661 1.00 68.62 80 LEU A C 1
ATOM 662 O O . LEU A 1 80 ? 4.411 5.883 4.645 1.00 68.62 80 LEU A O 1
ATOM 666 N N . GLU A 1 81 ? 4.372 7.069 6.551 1.00 72.50 81 GLU A N 1
ATOM 667 C CA . GLU A 1 81 ? 5.721 7.634 6.376 1.00 72.50 81 GLU A CA 1
ATOM 668 C C . GLU A 1 81 ? 6.782 6.541 6.220 1.00 72.50 81 GLU A C 1
ATOM 670 O O . GLU A 1 81 ? 7.710 6.666 5.420 1.00 72.50 81 GLU A O 1
ATOM 675 N N . MET A 1 82 ? 6.598 5.414 6.910 1.00 70.94 82 MET A N 1
ATOM 676 C CA . MET A 1 82 ? 7.473 4.245 6.805 1.00 70.94 82 MET A CA 1
ATOM 677 C C . MET A 1 82 ? 7.509 3.609 5.406 1.00 70.94 82 MET A C 1
ATOM 679 O O . MET A 1 82 ? 8.451 2.880 5.093 1.00 70.94 82 MET A O 1
ATOM 683 N N . ILE A 1 83 ? 6.505 3.870 4.564 1.00 71.50 83 ILE A N 1
ATOM 684 C CA . ILE A 1 83 ? 6.429 3.357 3.193 1.00 71.50 83 ILE A CA 1
ATOM 685 C C . ILE A 1 83 ? 7.152 4.298 2.219 1.00 71.50 83 ILE A C 1
ATOM 687 O O . ILE A 1 83 ? 7.697 3.833 1.219 1.00 71.50 83 ILE A O 1
ATOM 691 N N . ASN A 1 84 ? 7.280 5.591 2.541 1.00 68.50 84 ASN A N 1
ATOM 692 C CA . ASN A 1 84 ? 7.969 6.567 1.687 1.00 68.50 84 ASN A CA 1
ATOM 693 C C . ASN A 1 84 ? 9.423 6.173 1.383 1.00 68.50 84 ASN A C 1
ATOM 695 O O . ASN A 1 84 ? 9.893 6.397 0.268 1.00 68.50 84 ASN A O 1
ATOM 699 N N . GLY A 1 85 ? 10.128 5.549 2.335 1.00 69.44 85 GLY A N 1
ATOM 700 C CA . GLY A 1 85 ? 11.479 5.018 2.108 1.00 69.44 85 GLY A CA 1
ATOM 701 C C . GLY A 1 85 ? 11.516 3.943 1.016 1.00 69.44 85 GLY A C 1
ATOM 702 O O . GLY A 1 85 ? 12.318 4.031 0.089 1.00 69.44 85 GLY A O 1
ATOM 703 N N . VAL A 1 86 ? 10.574 2.995 1.059 1.00 71.31 86 VAL A N 1
ATOM 704 C CA . VAL A 1 86 ? 10.454 1.902 0.077 1.00 71.31 86 VAL A CA 1
ATOM 705 C C . VAL A 1 86 ? 10.113 2.440 -1.315 1.00 71.31 86 VAL A C 1
ATOM 707 O O . VAL A 1 86 ? 10.654 1.985 -2.324 1.00 71.31 86 VAL A O 1
ATOM 710 N N . LEU A 1 87 ? 9.231 3.440 -1.386 1.00 68.75 87 LEU A N 1
ATOM 711 C CA . LEU A 1 87 ? 8.829 4.053 -2.653 1.00 68.75 87 LEU A CA 1
ATOM 712 C C . LEU A 1 87 ? 9.988 4.811 -3.324 1.00 68.75 87 LEU A C 1
ATOM 714 O O . LEU A 1 87 ? 10.126 4.759 -4.550 1.00 68.75 87 LEU A O 1
ATOM 718 N N . ARG A 1 88 ? 10.849 5.464 -2.529 1.00 69.06 88 ARG A N 1
ATOM 719 C CA . ARG A 1 88 ? 12.070 6.134 -3.009 1.00 69.06 88 ARG A CA 1
ATOM 720 C C . ARG A 1 88 ? 13.100 5.138 -3.532 1.00 69.06 88 ARG A C 1
ATOM 722 O O . ARG A 1 88 ? 13.600 5.321 -4.635 1.00 69.06 88 ARG A O 1
ATOM 729 N N . GLU A 1 89 ? 13.367 4.055 -2.800 1.00 70.25 89 GLU A N 1
ATOM 730 C CA . GLU A 1 89 ? 14.316 3.010 -3.226 1.00 70.25 89 GLU A CA 1
ATOM 731 C C . GLU A 1 89 ? 13.943 2.379 -4.573 1.00 70.25 89 GLU A C 1
ATOM 733 O O . GLU A 1 89 ? 14.809 1.993 -5.358 1.00 70.25 89 GLU A O 1
ATOM 738 N N . LYS A 1 90 ? 12.644 2.296 -4.869 1.00 68.31 90 LYS A N 1
ATOM 739 C CA . LYS A 1 90 ? 12.143 1.755 -6.135 1.00 68.31 90 LYS A CA 1
ATOM 740 C C . LYS A 1 90 ? 11.997 2.798 -7.255 1.00 68.31 90 LYS A C 1
ATOM 742 O O . LYS A 1 90 ? 11.498 2.440 -8.323 1.00 68.31 90 LYS A O 1
ATOM 747 N N . ASN A 1 91 ? 12.439 4.044 -7.046 1.00 67.00 91 ASN A N 1
ATOM 748 C CA . ASN A 1 91 ? 12.297 5.173 -7.981 1.00 67.00 91 ASN A CA 1
ATOM 749 C C . ASN A 1 91 ? 10.840 5.423 -8.422 1.00 67.00 91 ASN A C 1
ATOM 751 O O . ASN A 1 91 ? 10.570 5.740 -9.581 1.00 67.00 91 ASN A O 1
ATOM 755 N N . LEU A 1 92 ? 9.884 5.215 -7.515 1.00 62.62 92 LEU A N 1
ATOM 756 C CA . LEU A 1 92 ? 8.444 5.345 -7.794 1.00 62.62 92 LEU A CA 1
ATOM 757 C C . LEU A 1 92 ? 7.903 6.731 -7.465 1.00 62.62 92 LEU A C 1
ATOM 759 O O . LEU A 1 92 ? 6.836 7.115 -7.927 1.00 62.62 92 LEU A O 1
ATOM 763 N N . ILE A 1 93 ? 8.683 7.464 -6.686 1.00 57.22 93 ILE A N 1
ATOM 764 C CA . ILE A 1 93 ? 8.583 8.890 -6.453 1.00 57.22 93 ILE A CA 1
ATOM 765 C C . ILE A 1 93 ? 9.978 9.429 -6.763 1.00 57.22 93 ILE A C 1
ATOM 767 O O . ILE A 1 93 ? 10.914 9.208 -5.995 1.00 57.22 93 ILE A O 1
ATOM 771 N N . GLU A 1 94 ? 10.138 10.086 -7.918 1.00 50.72 94 GLU A N 1
ATOM 772 C CA . GLU A 1 94 ? 11.181 11.118 -8.046 1.00 50.72 94 GLU A CA 1
ATOM 773 C C . GLU A 1 94 ? 10.938 12.109 -6.918 1.00 50.72 94 GLU A C 1
ATOM 775 O O . GLU A 1 94 ? 9.765 12.297 -6.602 1.00 50.72 94 GLU A O 1
ATOM 780 N N . GLU A 1 95 ? 11.994 12.653 -6.293 1.00 43.97 95 GLU A N 1
ATOM 781 C CA . GLU A 1 95 ? 11.902 13.610 -5.182 1.00 43.97 95 GLU A CA 1
ATOM 782 C C . GLU A 1 95 ? 10.693 14.520 -5.377 1.00 43.97 95 GLU A C 1
ATOM 784 O O . GLU A 1 95 ? 10.741 15.532 -6.074 1.00 43.97 95 GLU A O 1
ATOM 789 N N . ALA A 1 96 ? 9.573 14.119 -4.775 1.00 40.22 96 ALA A N 1
ATOM 790 C CA . ALA A 1 96 ? 8.466 14.998 -4.583 1.00 40.22 96 ALA A CA 1
ATOM 791 C C . ALA A 1 96 ? 9.088 15.969 -3.606 1.00 40.22 96 ALA A C 1
ATOM 793 O O . ALA A 1 96 ? 9.266 15.636 -2.428 1.00 40.22 96 ALA A O 1
ATOM 794 N N . GLU A 1 97 ? 9.527 17.118 -4.129 1.00 37.00 97 GLU A N 1
ATOM 795 C CA . GLU A 1 97 ? 9.692 18.305 -3.324 1.00 37.00 97 GLU A CA 1
ATOM 796 C C . GLU A 1 97 ? 8.571 18.243 -2.311 1.00 37.00 97 GLU A C 1
ATOM 798 O O . GLU A 1 97 ? 7.404 18.062 -2.682 1.00 37.00 97 GLU A O 1
ATOM 803 N N . ALA A 1 98 ? 8.985 18.248 -1.048 1.00 43.38 98 ALA A N 1
ATOM 804 C CA . ALA A 1 98 ? 8.156 18.266 0.131 1.00 43.38 98 ALA A CA 1
ATOM 805 C C . ALA A 1 98 ? 7.238 19.490 0.054 1.00 43.38 98 ALA A C 1
ATOM 807 O O . ALA A 1 98 ? 7.441 20.499 0.719 1.00 43.38 98 ALA A O 1
ATOM 808 N N . SER A 1 99 ? 6.258 19.420 -0.837 1.00 40.47 99 SER A N 1
ATOM 809 C CA . SER A 1 99 ? 5.287 20.441 -1.105 1.00 40.47 99 SER A CA 1
ATOM 810 C C . SER A 1 99 ? 4.154 20.112 -0.159 1.00 40.47 99 SER A C 1
ATOM 812 O O . SER A 1 99 ? 3.505 19.071 -0.323 1.00 40.47 99 SER A O 1
ATOM 814 N N . PRO A 1 100 ? 3.869 20.990 0.815 1.00 44.50 100 PRO A N 1
ATOM 815 C CA . PRO A 1 100 ? 2.761 20.820 1.753 1.00 44.50 100 PRO A CA 1
ATOM 816 C C . PRO A 1 100 ? 1.385 20.676 1.065 1.00 44.50 100 PRO A C 1
ATOM 818 O O . PRO A 1 100 ? 0.365 20.540 1.732 1.00 44.50 100 PRO A O 1
ATOM 821 N N . GLY A 1 101 ? 1.332 20.747 -0.272 1.00 41.19 101 GLY A N 1
ATOM 822 C CA . GLY A 1 101 ? 0.142 20.623 -1.097 1.00 41.19 101 GLY A CA 1
ATOM 823 C C . GLY A 1 101 ? -0.148 19.242 -1.699 1.00 41.19 101 GLY A C 1
ATOM 824 O O . GLY A 1 101 ? -1.257 19.085 -2.199 1.00 41.19 101 GLY A O 1
ATOM 825 N N . PHE A 1 102 ? 0.762 18.254 -1.679 1.00 49.53 102 PHE A N 1
ATOM 826 C CA . PHE A 1 102 ? 0.489 16.941 -2.306 1.00 49.53 102 PHE A CA 1
ATOM 827 C C . PHE A 1 102 ? -0.642 16.188 -1.583 1.00 49.53 102 PHE A C 1
ATOM 829 O O . PHE A 1 102 ? -1.643 15.836 -2.205 1.00 49.53 102 PHE A O 1
ATOM 836 N N . PHE A 1 103 ? -0.562 16.089 -0.252 1.00 51.22 103 PHE A N 1
ATOM 837 C CA . PHE A 1 103 ? -1.631 15.526 0.588 1.00 51.22 103 PHE A CA 1
ATOM 838 C C . PHE A 1 103 ? -2.890 16.415 0.611 1.00 51.22 103 PHE A C 1
ATOM 840 O O . PHE A 1 103 ? -4.020 15.933 0.549 1.00 51.22 103 PHE A O 1
ATOM 847 N N . LYS A 1 104 ? -2.715 17.743 0.539 1.00 43.19 104 LYS A N 1
ATOM 848 C CA . LYS A 1 104 ? -3.826 18.710 0.518 1.00 43.19 104 LYS A CA 1
ATOM 849 C C . LYS A 1 104 ? -4.683 18.635 -0.754 1.00 43.19 104 LYS A C 1
ATOM 851 O O . LYS A 1 104 ? -5.869 18.951 -0.713 1.00 43.19 104 LYS A O 1
ATOM 856 N N . LYS A 1 105 ? -4.111 18.215 -1.888 1.00 41.12 105 LYS A N 1
ATOM 857 C CA . LYS A 1 105 ? -4.833 18.058 -3.165 1.00 41.12 105 LYS A CA 1
ATOM 858 C C . LYS A 1 105 ? -5.694 16.788 -3.209 1.00 41.12 105 LYS A C 1
ATOM 860 O O . LYS A 1 105 ? -6.611 16.718 -4.022 1.00 41.12 105 LYS A O 1
ATOM 865 N N . LEU A 1 106 ? -5.426 15.834 -2.315 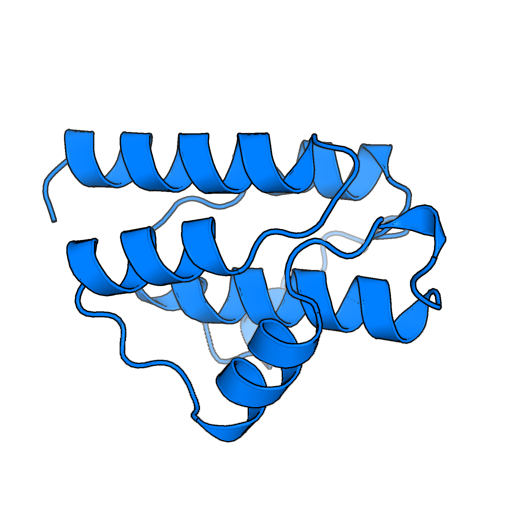1.00 45.88 106 LEU A N 1
ATOM 866 C CA . LEU A 1 106 ? -6.214 14.618 -2.097 1.00 45.88 106 LEU A CA 1
ATOM 867 C C . LEU A 1 106 ? -7.320 14.802 -1.042 1.00 45.88 106 LEU A C 1
ATOM 869 O O . LEU A 1 106 ? -8.091 13.880 -0.799 1.00 45.88 106 LEU A O 1
ATOM 873 N N . GLY A 1 107 ? -7.450 16.001 -0.461 1.00 34.03 107 GLY A N 1
ATOM 874 C CA . GLY A 1 107 ? -8.475 16.309 0.540 1.00 34.03 107 GLY A CA 1
ATOM 875 C C . GLY A 1 107 ? -8.193 15.718 1.920 1.00 34.03 107 GLY A C 1
ATOM 876 O O . GLY A 1 107 ? -9.114 15.625 2.726 1.00 34.03 107 GLY A O 1
ATOM 877 N N . ILE A 1 108 ? -6.946 15.325 2.186 1.00 46.25 108 ILE A N 1
ATOM 878 C CA . ILE A 1 108 ? -6.537 14.708 3.445 1.00 46.25 108 ILE A CA 1
ATOM 879 C C . ILE A 1 108 ? -5.636 15.717 4.151 1.00 46.25 108 ILE A C 1
ATOM 881 O O . ILE A 1 108 ? -4.490 15.964 3.772 1.00 46.25 108 ILE A O 1
ATOM 885 N N . GLY A 1 109 ? -6.253 16.411 5.101 1.00 38.59 109 GLY A N 1
ATOM 886 C CA . GLY A 1 109 ? -5.693 17.452 5.950 1.00 38.59 109 GLY A CA 1
ATOM 887 C C . GLY A 1 109 ? -6.620 17.702 7.124 1.00 38.59 109 GLY A C 1
ATOM 888 O O . GLY A 1 109 ? -7.847 17.518 6.947 1.00 38.59 109 GLY A O 1
#

Sequence (109 aa):
MDEIDRRVAQTALKDMFERSHFNICTIDKIIQMTGCIPDKQNYNRLSALHCIHWNTMEKDVRQWCFETTINLFDNTGFDLEMINGVLREKNLIEEAEASPGFFKKLGIG

Foldseek 3Di:
DDPVLLVVLLVLVQVCLLDQAHACVSVVVNCVSQVQDADPVLSVLSVVRHGPGLVVDDLVSSLSNVVSSCLSCLVSPRDCVVVVVSCVVVVNDDPPPPDVCPCVVSVRD